Protein AF-A0A518I1D6-F1 (afdb_monomer_lite)

pLDDT: mean 89.29, std 7.15, range [57.75, 97.31]

Radius of gyration: 17.23 Å; chains: 1; bounding box: 43×26×44 Å

Organism: NCBI:txid2527979

Structure (mmCIF, N/CA/C/O backbone):
data_AF-A0A518I1D6-F1
#
_entry.id   AF-A0A518I1D6-F1
#
loop_
_atom_site.group_PDB
_atom_site.id
_atom_site.type_symbol
_atom_site.label_atom_id
_atom_site.label_alt_id
_atom_site.label_comp_id
_atom_site.label_asym_id
_atom_site.label_entity_id
_atom_site.label_seq_id
_atom_site.pdbx_PDB_ins_code
_atom_site.Cartn_x
_atom_site.Cartn_y
_atom_site.Cartn_z
_atom_site.occupancy
_atom_site.B_iso_or_equiv
_atom_site.auth_seq_id
_atom_site.auth_comp_id
_atom_site.auth_asym_id
_atom_site.auth_atom_id
_atom_site.pdbx_PDB_model_num
ATOM 1 N N . MET A 1 1 ? -2.594 -14.548 22.724 1.00 66.88 1 MET A N 1
ATOM 2 C CA . MET A 1 1 ? -3.330 -13.781 21.697 1.00 66.88 1 MET A CA 1
ATOM 3 C C . MET A 1 1 ? -2.598 -13.980 20.382 1.00 66.88 1 MET A C 1
ATOM 5 O O . MET A 1 1 ? -1.399 -13.727 20.361 1.00 66.88 1 MET A O 1
ATOM 9 N N . ASN A 1 2 ? -3.246 -14.532 19.353 1.00 92.00 2 ASN A N 1
ATOM 10 C CA . ASN A 1 2 ? -2.630 -14.642 18.025 1.00 92.00 2 ASN A CA 1
ATOM 11 C C . ASN A 1 2 ? -2.841 -13.326 17.246 1.00 92.00 2 ASN A C 1
ATOM 13 O O . ASN A 1 2 ? -3.621 -12.471 17.671 1.00 92.00 2 ASN A O 1
ATOM 17 N N . ILE A 1 3 ? -2.109 -13.144 16.147 1.00 91.50 3 ILE A N 1
ATOM 18 C CA . ILE A 1 3 ? -2.146 -11.903 15.354 1.00 91.50 3 ILE A CA 1
ATOM 19 C C . ILE A 1 3 ? -3.546 -11.656 14.778 1.00 91.50 3 ILE A C 1
ATOM 21 O O . ILE A 1 3 ? -4.007 -10.521 14.783 1.00 91.50 3 ILE A O 1
ATOM 25 N N . GLU A 1 4 ? -4.240 -12.714 14.360 1.00 92.94 4 GLU A N 1
ATOM 26 C CA . GLU A 1 4 ? -5.610 -12.639 13.835 1.00 92.94 4 GLU A CA 1
ATOM 27 C C . GLU A 1 4 ? -6.570 -12.055 14.881 1.00 92.94 4 GLU A C 1
ATOM 29 O O . GLU A 1 4 ? -7.198 -11.030 14.638 1.00 92.94 4 GLU A O 1
ATOM 34 N N . SER A 1 5 ? -6.560 -12.608 16.099 1.00 93.25 5 SER A N 1
ATOM 35 C CA . SER A 1 5 ? -7.391 -12.142 17.218 1.00 93.25 5 SER A CA 1
ATOM 36 C C . SER A 1 5 ? -7.103 -10.688 17.583 1.00 93.25 5 SER A C 1
ATOM 38 O O . SER A 1 5 ? -7.987 -9.989 18.055 1.00 93.25 5 SER A O 1
ATOM 40 N N . PHE A 1 6 ? -5.858 -10.231 17.422 1.00 93.38 6 PHE A N 1
ATOM 41 C CA . PHE A 1 6 ? -5.500 -8.835 17.66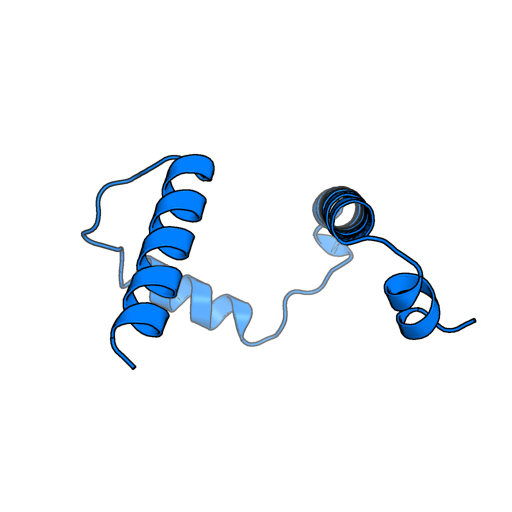2 1.00 93.38 6 PHE A CA 1
ATOM 42 C C . PHE A 1 6 ? -6.058 -7.917 16.572 1.00 93.38 6 PHE A C 1
ATOM 44 O O . PHE A 1 6 ? -6.640 -6.885 16.895 1.00 93.38 6 PHE A O 1
ATOM 51 N N . ILE A 1 7 ? -5.922 -8.296 15.299 1.00 93.81 7 ILE A N 1
ATOM 52 C CA . ILE A 1 7 ? -6.443 -7.517 14.166 1.00 93.81 7 ILE A CA 1
ATOM 53 C C . ILE A 1 7 ? -7.963 -7.356 14.277 1.00 93.81 7 ILE A C 1
ATOM 55 O O . ILE A 1 7 ? -8.470 -6.259 14.049 1.00 93.81 7 ILE A O 1
ATOM 59 N N . ASP A 1 8 ? -8.668 -8.399 14.718 1.00 94.81 8 ASP A N 1
ATOM 60 C CA . ASP A 1 8 ? -10.122 -8.369 14.910 1.00 94.81 8 ASP A CA 1
ATOM 61 C C . ASP A 1 8 ? -10.577 -7.367 15.987 1.00 94.81 8 ASP A C 1
ATOM 63 O O . ASP A 1 8 ? -11.719 -6.908 15.964 1.00 94.81 8 ASP A O 1
ATOM 67 N N . THR A 1 9 ? -9.696 -6.982 16.919 1.00 96.31 9 THR A N 1
ATOM 68 C CA . THR A 1 9 ? -9.998 -5.943 17.926 1.00 96.31 9 THR A CA 1
ATOM 69 C C . THR A 1 9 ? -9.825 -4.516 17.409 1.00 96.31 9 THR A C 1
ATOM 71 O O . THR A 1 9 ? -10.256 -3.573 18.073 1.00 96.31 9 THR A O 1
ATOM 74 N N . LEU A 1 10 ? -9.191 -4.336 16.248 1.00 96.75 10 LEU A N 1
ATOM 75 C CA . LEU A 1 10 ? -8.920 -3.025 15.669 1.00 96.75 10 LEU A CA 1
ATOM 76 C C . LEU A 1 10 ? -10.114 -2.547 14.837 1.00 96.75 10 LEU A C 1
ATOM 78 O O . LEU A 1 10 ? -10.664 -3.293 14.026 1.00 96.75 10 LEU A O 1
ATOM 82 N N . SER A 1 11 ? -10.465 -1.268 14.965 1.00 97.31 11 SER A N 1
ATOM 83 C CA . SER A 1 11 ? -11.364 -0.606 14.017 1.00 97.31 11 SER A CA 1
ATOM 84 C C . SER A 1 11 ? -10.741 -0.551 12.615 1.00 97.31 11 SER A C 1
ATOM 86 O O . SER A 1 11 ? -9.526 -0.661 12.459 1.00 97.31 11 SER A O 1
ATOM 88 N N . ALA A 1 12 ? -11.547 -0.307 11.577 1.00 93.94 12 ALA A N 1
ATOM 89 C CA . ALA A 1 12 ? -11.038 -0.186 10.206 1.00 93.94 12 ALA A CA 1
ATOM 90 C C . ALA A 1 12 ? -9.949 0.901 10.060 1.00 93.94 12 ALA A C 1
ATOM 92 O O . ALA A 1 12 ? -8.956 0.699 9.364 1.00 93.94 12 ALA A O 1
ATOM 93 N N . GLU A 1 13 ? -10.098 2.032 10.757 1.00 94.31 13 GLU A N 1
ATOM 94 C CA . GLU A 1 13 ? -9.093 3.104 10.780 1.00 94.31 13 GLU A CA 1
ATOM 95 C C . GLU A 1 13 ? -7.793 2.648 11.454 1.00 94.31 13 GLU A C 1
ATOM 97 O O . GLU A 1 13 ? -6.699 2.921 10.960 1.00 94.31 13 GLU A O 1
ATOM 102 N N . GLN A 1 14 ? -7.902 1.900 12.555 1.00 96.38 14 GLN A N 1
ATOM 103 C CA . GLN A 1 14 ? -6.748 1.343 13.259 1.00 96.38 14 GLN A CA 1
ATOM 104 C C . GLN A 1 14 ? -6.048 0.253 12.443 1.00 96.38 14 GLN A C 1
ATOM 106 O O . GLN A 1 14 ? -4.821 0.190 12.452 1.00 96.38 14 GLN A O 1
ATOM 111 N N . GLN A 1 15 ? -6.796 -0.572 11.707 1.00 95.81 15 GLN A N 1
ATOM 112 C CA . GLN A 1 15 ? -6.227 -1.557 10.787 1.00 95.81 15 GLN A CA 1
ATOM 113 C C . GLN A 1 15 ? -5.444 -0.874 9.664 1.00 95.81 15 GLN A C 1
ATOM 115 O O . GLN A 1 15 ? -4.319 -1.281 9.380 1.00 95.81 15 GLN A O 1
ATOM 120 N N . GLN A 1 16 ? -5.990 0.194 9.073 1.00 93.12 16 GLN A N 1
ATOM 121 C CA . GLN A 1 16 ? -5.287 0.975 8.054 1.00 93.12 16 GLN A CA 1
ATOM 122 C C . GLN A 1 16 ? -3.992 1.584 8.612 1.00 93.12 16 GLN A C 1
ATOM 124 O O . GLN A 1 16 ? -2.929 1.410 8.020 1.00 93.12 16 GLN A O 1
ATOM 129 N N . ALA A 1 17 ? -4.050 2.227 9.783 1.00 94.00 17 ALA A N 1
ATOM 130 C CA . ALA A 1 17 ? -2.867 2.807 10.418 1.00 94.00 17 ALA A CA 1
ATOM 131 C C . ALA A 1 17 ? -1.810 1.744 10.777 1.00 94.00 17 ALA A C 1
ATOM 133 O O . ALA A 1 17 ? -0.612 1.958 10.581 1.00 94.00 17 ALA A O 1
ATOM 134 N N . ALA A 1 18 ? -2.240 0.581 11.279 1.00 95.00 18 ALA A N 1
ATOM 135 C CA . ALA A 1 18 ? -1.353 -0.539 11.575 1.00 95.00 18 ALA A CA 1
ATOM 136 C C . ALA A 1 18 ? -0.694 -1.088 10.302 1.00 95.00 18 ALA A C 1
ATOM 138 O O . ALA A 1 18 ? 0.511 -1.339 10.303 1.00 95.00 18 ALA A O 1
ATOM 139 N N . PHE A 1 19 ? -1.458 -1.228 9.215 1.00 93.75 19 PHE A N 1
ATOM 140 C CA . PHE A 1 19 ? -0.943 -1.647 7.914 1.00 93.75 19 PHE A CA 1
ATOM 141 C C . PHE A 1 19 ? 0.123 -0.679 7.391 1.00 93.75 19 PHE A C 1
ATOM 143 O O . PHE A 1 19 ? 1.208 -1.124 7.024 1.00 93.75 19 PHE A O 1
ATOM 150 N N . ASP A 1 20 ? -0.138 0.630 7.422 1.00 92.31 20 ASP A N 1
ATOM 151 C CA . ASP A 1 20 ? 0.808 1.644 6.940 1.00 92.31 20 ASP A CA 1
ATOM 152 C C . ASP A 1 20 ? 2.116 1.637 7.753 1.00 92.31 20 ASP A C 1
ATOM 154 O O . ASP A 1 20 ? 3.207 1.683 7.182 1.00 92.31 20 ASP A O 1
ATOM 158 N N . LEU A 1 21 ? 2.029 1.491 9.082 1.00 94.00 21 LEU A N 1
ATOM 159 C CA . LEU A 1 21 ? 3.202 1.371 9.956 1.00 94.00 21 LEU A CA 1
ATOM 160 C C . LEU A 1 21 ? 4.006 0.095 9.692 1.00 94.00 21 LEU A C 1
ATOM 162 O O . LEU A 1 21 ? 5.239 0.135 9.648 1.00 94.00 21 LEU A O 1
ATOM 166 N N . LEU A 1 22 ? 3.326 -1.044 9.540 1.00 91.44 22 LEU A N 1
ATOM 167 C CA . LEU A 1 22 ? 3.972 -2.318 9.221 1.00 91.44 22 LEU A CA 1
ATOM 168 C C . LEU A 1 22 ? 4.668 -2.238 7.864 1.00 91.44 22 LEU A C 1
ATOM 170 O O . LEU A 1 22 ? 5.837 -2.604 7.757 1.00 91.44 22 LEU A O 1
ATOM 174 N N . TRP A 1 23 ? 3.980 -1.699 6.858 1.00 88.81 23 TRP A N 1
ATOM 175 C CA . TRP A 1 23 ? 4.532 -1.497 5.528 1.00 88.81 23 TRP A CA 1
ATOM 176 C C . TRP A 1 23 ? 5.774 -0.606 5.559 1.00 88.81 23 TRP A C 1
ATOM 178 O O . TRP A 1 23 ? 6.816 -0.994 5.034 1.00 88.81 23 TRP A O 1
ATOM 188 N N . GLN A 1 24 ? 5.712 0.543 6.239 1.00 89.31 24 GLN A N 1
ATOM 189 C CA . GLN A 1 24 ? 6.853 1.448 6.368 1.00 89.31 24 GLN A CA 1
ATOM 190 C C . GLN A 1 24 ? 8.070 0.737 6.975 1.00 89.31 24 GLN A C 1
ATOM 192 O O . GLN A 1 24 ? 9.172 0.853 6.443 1.00 89.31 24 GLN A O 1
ATOM 197 N N . ARG A 1 25 ? 7.878 -0.042 8.046 1.00 89.94 25 ARG A N 1
ATOM 198 C CA . ARG A 1 25 ? 8.965 -0.789 8.699 1.00 89.94 25 ARG A CA 1
ATOM 199 C C . ARG A 1 25 ? 9.564 -1.865 7.799 1.00 89.94 25 ARG A C 1
ATOM 201 O O . ARG A 1 25 ? 10.781 -1.953 7.711 1.00 89.94 25 ARG A O 1
ATOM 208 N N . LEU A 1 26 ? 8.726 -2.658 7.133 1.00 86.50 26 LEU A N 1
ATOM 209 C CA . LEU A 1 26 ? 9.183 -3.727 6.240 1.00 86.50 26 LEU A CA 1
ATOM 210 C C . LEU A 1 26 ? 9.899 -3.168 5.006 1.00 86.50 26 LEU A C 1
ATOM 212 O O . LEU A 1 26 ? 10.910 -3.707 4.574 1.00 86.50 26 LEU A O 1
ATOM 216 N N . SER A 1 27 ? 9.401 -2.057 4.463 1.00 84.88 27 SER A N 1
ATOM 217 C CA . SER A 1 27 ? 9.999 -1.402 3.296 1.00 84.88 27 SER A CA 1
ATOM 218 C C . SER A 1 27 ? 11.328 -0.700 3.596 1.00 84.88 27 SER A C 1
ATOM 220 O O . SER A 1 27 ? 12.121 -0.496 2.680 1.00 84.88 27 SER A O 1
ATOM 222 N N . ALA A 1 28 ? 11.589 -0.345 4.860 1.00 86.56 28 ALA A N 1
ATOM 223 C CA . ALA A 1 28 ? 12.841 0.284 5.274 1.00 86.56 28 ALA A CA 1
ATOM 224 C C . ALA A 1 28 ? 14.041 -0.677 5.219 1.00 86.56 28 ALA A C 1
ATOM 226 O O . ALA A 1 28 ? 15.177 -0.216 5.126 1.00 86.56 28 ALA A O 1
ATOM 227 N N . ASP A 1 29 ? 13.795 -1.990 5.242 1.00 82.50 29 ASP A N 1
ATOM 228 C CA . ASP A 1 29 ? 14.829 -3.012 5.094 1.00 82.50 29 ASP A CA 1
ATOM 229 C C . ASP A 1 29 ? 14.400 -4.114 4.105 1.00 82.50 29 ASP A C 1
ATOM 231 O O . ASP A 1 29 ? 13.977 -5.207 4.500 1.00 82.50 29 ASP A O 1
ATOM 235 N N . PRO A 1 30 ? 14.516 -3.844 2.791 1.00 69.62 30 PRO A N 1
ATOM 236 C CA . PRO A 1 30 ? 14.056 -4.758 1.748 1.00 69.62 30 PRO A CA 1
ATOM 237 C C . PRO A 1 30 ? 14.803 -6.096 1.715 1.00 69.62 30 PRO A C 1
ATOM 239 O O . PRO A 1 30 ? 14.317 -7.04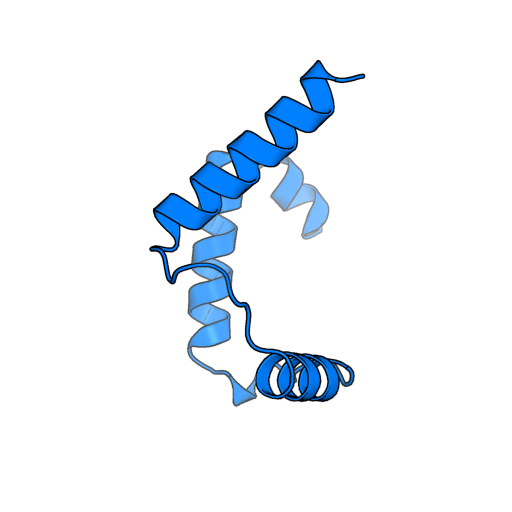6 1.110 1.00 69.62 30 PRO A O 1
ATOM 242 N N . GLN A 1 31 ? 15.987 -6.183 2.332 1.00 73.31 31 GLN A N 1
ATOM 243 C CA . GLN A 1 31 ? 16.790 -7.410 2.343 1.00 73.31 31 GLN A CA 1
ATOM 244 C C . GLN A 1 31 ? 16.204 -8.464 3.287 1.00 73.31 31 GLN A C 1
ATOM 246 O O . GLN A 1 31 ? 16.388 -9.659 3.071 1.00 73.31 31 GLN A O 1
ATOM 251 N N . ASN A 1 32 ? 15.457 -8.026 4.302 1.00 75.31 32 ASN A N 1
ATOM 252 C CA . ASN A 1 32 ? 14.854 -8.904 5.299 1.00 75.31 32 ASN A CA 1
ATOM 253 C C . ASN A 1 32 ? 13.481 -9.455 4.894 1.00 75.31 32 ASN A C 1
ATOM 255 O O . ASN A 1 32 ? 12.963 -10.353 5.560 1.00 75.31 32 ASN A O 1
ATOM 259 N N . LEU A 1 33 ? 12.904 -8.974 3.789 1.00 77.44 33 LEU A N 1
ATOM 260 C CA . LEU A 1 33 ? 11.667 -9.511 3.235 1.00 77.44 33 LEU A CA 1
ATOM 261 C C . LEU A 1 33 ? 11.920 -10.060 1.831 1.00 77.44 33 LEU A C 1
ATOM 263 O O . LEU A 1 33 ? 11.812 -9.349 0.831 1.00 77.44 33 LEU A O 1
ATOM 267 N N . ALA A 1 34 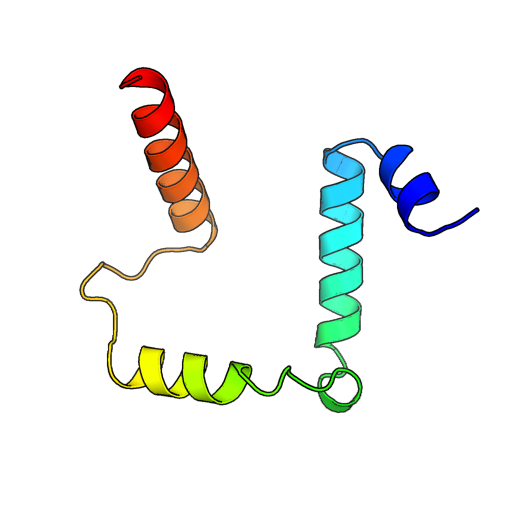? 12.243 -11.353 1.759 1.00 81.00 34 ALA A N 1
ATOM 268 C CA . ALA A 1 34 ? 12.385 -12.040 0.485 1.00 81.00 34 ALA A CA 1
ATOM 269 C C . ALA A 1 34 ? 11.094 -11.888 -0.331 1.00 81.00 34 ALA A C 1
ATOM 271 O O . ALA A 1 34 ? 10.002 -12.251 0.115 1.00 81.00 34 ALA A O 1
ATOM 272 N N . SER A 1 35 ? 11.229 -11.346 -1.541 1.00 82.94 35 SER A N 1
ATOM 273 C CA . SER A 1 35 ? 10.118 -11.315 -2.483 1.00 82.94 35 SER A CA 1
ATOM 274 C C . SER A 1 35 ? 9.669 -12.746 -2.794 1.00 82.94 35 SER A C 1
ATOM 276 O O . SER A 1 35 ? 10.519 -13.624 -2.963 1.00 82.94 35 SER A O 1
ATOM 278 N N . PRO A 1 36 ? 8.357 -13.004 -2.911 1.00 87.75 36 PRO A N 1
ATOM 279 C CA . PRO A 1 36 ? 7.877 -14.299 -3.367 1.00 87.75 36 PRO A CA 1
ATOM 280 C C . PRO A 1 36 ? 8.461 -14.666 -4.744 1.00 87.75 36 PRO A C 1
ATOM 282 O O . PRO A 1 36 ? 8.691 -13.763 -5.552 1.00 87.75 36 PRO A O 1
ATOM 285 N N . PRO A 1 37 ? 8.629 -15.963 -5.071 1.00 89.38 37 PRO A N 1
ATOM 286 C CA . PRO A 1 37 ? 9.231 -16.390 -6.340 1.00 89.38 37 PRO A CA 1
ATOM 287 C C . PRO A 1 37 ? 8.541 -15.816 -7.587 1.00 89.38 37 PRO A C 1
ATOM 289 O O . PRO A 1 37 ? 9.201 -15.471 -8.560 1.00 89.38 37 PRO A O 1
ATOM 292 N N . TRP A 1 38 ? 7.217 -15.640 -7.530 1.00 93.19 38 TRP A N 1
ATOM 293 C CA . TRP A 1 38 ? 6.416 -15.085 -8.625 1.00 93.19 38 TRP A CA 1
ATOM 294 C C . TRP A 1 38 ? 6.637 -13.580 -8.860 1.00 93.19 38 TRP A C 1
ATOM 296 O O . TRP A 1 38 ? 6.228 -13.053 -9.893 1.00 93.19 38 TRP A O 1
ATOM 306 N N . HIS A 1 39 ? 7.245 -12.851 -7.916 1.00 91.56 39 HIS A N 1
ATOM 307 C CA . HIS A 1 39 ? 7.327 -11.389 -7.981 1.00 91.56 39 HIS A CA 1
ATOM 308 C C . HIS A 1 39 ? 8.111 -10.907 -9.208 1.00 91.56 39 HIS A C 1
ATOM 310 O O . HIS A 1 39 ? 7.671 -9.978 -9.884 1.00 91.56 39 HIS A O 1
ATOM 316 N N . GLY A 1 40 ? 9.219 -11.577 -9.540 1.00 90.75 40 GLY A N 1
ATOM 317 C CA . GLY A 1 40 ? 10.030 -11.239 -10.712 1.00 90.75 40 GLY A CA 1
ATOM 318 C C . GLY A 1 40 ? 9.267 -11.393 -12.030 1.00 90.75 40 GLY A C 1
ATOM 319 O O . GLY A 1 40 ? 9.328 -10.509 -12.880 1.00 90.75 40 GLY A O 1
ATOM 320 N N . GLU A 1 41 ? 8.483 -12.464 -12.171 1.00 95.31 41 GLU A N 1
ATOM 321 C CA . GLU A 1 41 ? 7.651 -12.705 -13.358 1.00 95.31 41 GLU A CA 1
ATOM 322 C C . GLU A 1 41 ? 6.589 -11.612 -13.534 1.00 95.31 41 GLU A C 1
ATOM 324 O O . GLU A 1 41 ? 6.376 -11.110 -14.638 1.00 95.31 41 GLU A O 1
ATOM 329 N N . VAL A 1 42 ? 5.957 -11.186 -12.434 1.00 94.38 42 VAL A N 1
ATOM 330 C CA . VAL A 1 42 ? 4.970 -10.097 -12.449 1.00 94.38 42 VAL A CA 1
ATOM 331 C C . VAL A 1 42 ? 5.603 -8.771 -12.870 1.00 94.38 42 VAL A C 1
ATOM 333 O O . VAL A 1 42 ? 4.985 -8.026 -13.633 1.00 94.38 42 VAL A O 1
ATOM 336 N N . LEU A 1 43 ? 6.811 -8.460 -12.390 1.00 93.00 43 LEU A N 1
ATOM 337 C CA . LEU A 1 43 ? 7.524 -7.243 -12.785 1.00 93.00 43 LEU A CA 1
ATOM 338 C C . LEU A 1 43 ? 7.896 -7.276 -14.269 1.00 93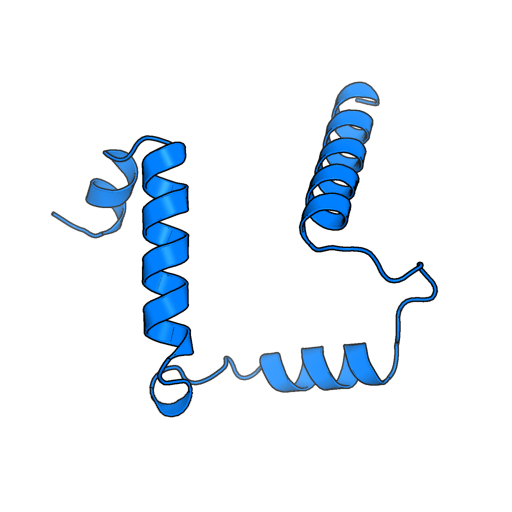.00 43 LEU A C 1
ATOM 340 O O . LEU A 1 43 ? 7.531 -6.352 -14.992 1.00 93.00 43 LEU A O 1
ATOM 344 N N . ALA A 1 44 ? 8.503 -8.369 -14.739 1.00 95.62 44 ALA A N 1
ATOM 345 C CA . ALA A 1 44 ? 8.875 -8.533 -16.144 1.00 95.62 44 ALA A CA 1
ATOM 346 C C . ALA A 1 44 ? 7.659 -8.409 -17.078 1.00 95.62 44 ALA A C 1
ATOM 348 O O . ALA A 1 44 ? 7.712 -7.715 -18.094 1.00 95.62 44 ALA A O 1
ATOM 349 N N . TYR A 1 45 ? 6.528 -9.019 -16.707 1.00 95.94 45 TYR A N 1
ATOM 350 C CA . TYR A 1 45 ? 5.283 -8.877 -17.457 1.00 95.94 45 TYR A CA 1
ATOM 351 C C . TYR A 1 45 ? 4.807 -7.419 -17.510 1.00 95.94 45 TYR A C 1
ATOM 353 O O . TYR A 1 45 ? 4.434 -6.938 -18.577 1.00 95.94 45 TYR A O 1
ATOM 361 N N . ARG A 1 46 ? 4.814 -6.697 -16.383 1.00 93.00 46 ARG A N 1
ATOM 362 C CA . ARG A 1 46 ? 4.354 -5.297 -16.324 1.00 93.00 46 ARG A CA 1
ATOM 363 C C . ARG A 1 46 ? 5.257 -4.345 -17.100 1.00 93.00 46 ARG A C 1
ATOM 365 O O . ARG A 1 46 ? 4.751 -3.409 -17.708 1.00 93.00 46 ARG A O 1
ATOM 372 N N . GLU A 1 47 ? 6.564 -4.582 -17.090 1.00 94.00 47 GLU A N 1
ATOM 373 C CA . GLU A 1 47 ? 7.527 -3.801 -17.871 1.00 94.00 47 GLU A CA 1
ATOM 374 C C . GLU A 1 47 ? 7.346 -4.019 -19.376 1.00 94.00 47 GLU A C 1
ATOM 376 O O . GLU A 1 47 ? 7.390 -3.061 -20.144 1.00 94.00 47 GLU A O 1
ATOM 381 N N . ALA A 1 48 ? 7.069 -5.258 -19.795 1.00 96.56 48 ALA A N 1
ATOM 382 C CA . ALA A 1 48 ? 6.778 -5.583 -21.190 1.00 96.56 48 ALA A CA 1
ATOM 383 C C . ALA A 1 48 ? 5.386 -5.111 -21.653 1.00 96.56 48 ALA A C 1
ATOM 385 O O . ALA A 1 48 ? 5.166 -4.940 -22.850 1.00 96.56 48 ALA A O 1
ATOM 386 N N . ASN A 1 49 ? 4.449 -4.905 -20.721 1.00 94.75 49 ASN A N 1
ATOM 387 C CA . ASN A 1 49 ? 3.057 -4.543 -20.998 1.00 94.75 49 ASN A CA 1
ATOM 388 C C . A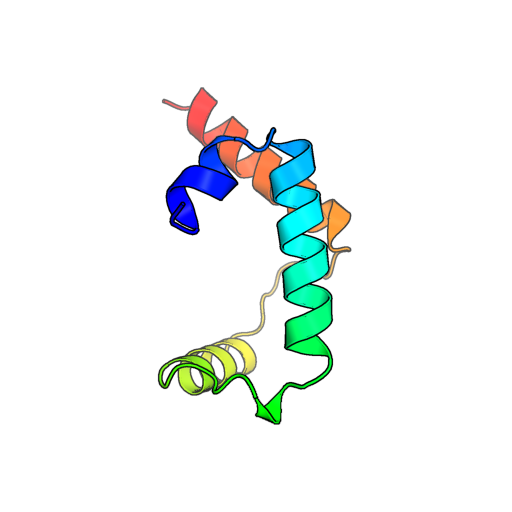SN A 1 49 ? 2.659 -3.272 -20.224 1.00 94.75 49 ASN A C 1
ATOM 390 O O . ASN A 1 49 ? 1.835 -3.342 -19.300 1.00 94.75 49 ASN A O 1
ATOM 394 N N . PRO A 1 50 ? 3.245 -2.105 -20.553 1.00 90.56 50 PRO A N 1
ATOM 395 C CA . PRO A 1 50 ? 2.882 -0.855 -19.905 1.00 90.56 50 PRO A CA 1
ATOM 396 C C . PRO A 1 50 ? 1.411 -0.514 -20.172 1.00 90.56 50 PRO A C 1
ATOM 398 O O . PRO A 1 50 ? 0.861 -0.794 -21.232 1.00 90.56 50 PRO A O 1
ATOM 401 N N . SER A 1 51 ? 0.761 0.108 -19.190 1.00 86.56 51 SER A N 1
ATOM 402 C CA . SER A 1 51 ? -0.625 0.557 -19.327 1.00 86.56 51 SER A CA 1
ATOM 403 C C . SER A 1 51 ? -0.723 1.770 -20.254 1.00 86.56 51 SER A C 1
ATOM 405 O O . SER A 1 51 ? -0.049 2.770 -20.018 1.00 86.56 51 SER A O 1
ATOM 407 N N . ASP A 1 52 ? -1.672 1.737 -21.191 1.00 88.38 52 ASP A N 1
ATOM 408 C CA . ASP A 1 52 ? -2.034 2.891 -22.032 1.00 88.38 52 ASP A CA 1
ATOM 409 C C . ASP A 1 52 ? -2.856 3.954 -21.282 1.00 88.38 52 ASP A C 1
ATOM 411 O O . ASP A 1 52 ? -3.097 5.053 -21.785 1.00 88.38 52 ASP A O 1
ATOM 415 N N . LYS A 1 53 ? -3.323 3.643 -20.064 1.00 85.06 53 LYS A N 1
ATOM 416 C CA . LYS A 1 53 ? -4.056 4.610 -19.239 1.00 85.06 53 LYS A CA 1
ATOM 417 C C . LYS A 1 53 ? -3.144 5.747 -18.758 1.00 85.06 53 LYS A C 1
ATOM 419 O O . LYS A 1 53 ? -1.980 5.496 -18.436 1.00 85.06 53 LYS A O 1
ATOM 424 N N . PRO A 1 54 ? -3.678 6.976 -18.618 1.00 85.56 54 PRO A N 1
ATOM 425 C CA . PRO A 1 54 ? -2.925 8.105 -18.088 1.00 85.56 54 PRO A CA 1
ATOM 426 C C . PRO A 1 54 ? -2.314 7.810 -16.716 1.00 85.56 54 PRO A C 1
ATOM 428 O O . PRO A 1 54 ? -2.935 7.168 -15.865 1.00 85.56 54 PRO A O 1
ATOM 431 N N . LYS A 1 55 ? -1.112 8.346 -16.480 1.00 87.12 55 LYS A N 1
ATOM 432 C CA . LYS A 1 55 ? -0.526 8.392 -15.137 1.00 87.12 55 LYS A CA 1
ATOM 433 C C . LYS A 1 55 ? -1.410 9.262 -14.243 1.00 87.12 55 LYS A C 1
ATOM 435 O O . LYS A 1 55 ? -1.825 10.343 -14.652 1.00 87.12 55 LYS A O 1
ATOM 440 N N . MET A 1 56 ? -1.660 8.807 -13.023 1.00 91.06 56 MET A N 1
ATOM 441 C CA . MET A 1 56 ? -2.446 9.535 -12.028 1.00 91.06 56 MET A CA 1
ATOM 442 C C . MET A 1 56 ? -1.829 9.376 -10.640 1.00 91.06 56 MET A C 1
ATOM 444 O O . MET A 1 56 ? -0.999 8.488 -10.423 1.00 91.06 56 MET A O 1
ATOM 448 N N . SER A 1 57 ? -2.215 10.245 -9.705 1.00 93.12 57 SER A N 1
ATOM 449 C CA . SER A 1 57 ? -1.768 10.128 -8.318 1.00 93.12 57 SER A CA 1
ATOM 450 C C . SER A 1 57 ? -2.343 8.864 -7.664 1.00 93.12 57 SER A C 1
ATOM 452 O O . SER A 1 57 ? -3.369 8.335 -8.091 1.00 93.12 57 SER A O 1
ATOM 454 N N . VAL A 1 58 ? -1.709 8.381 -6.590 1.00 85.31 58 VAL A N 1
ATOM 455 C CA . VAL A 1 58 ? -2.231 7.232 -5.822 1.00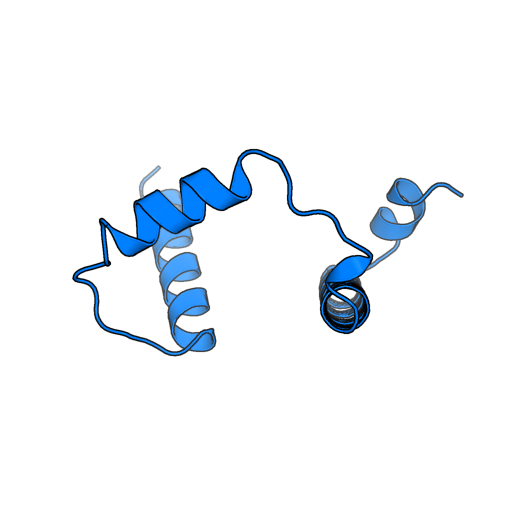 85.31 58 VAL A CA 1
ATOM 456 C C . VAL A 1 58 ? -3.632 7.524 -5.275 1.00 85.31 58 VAL A C 1
ATOM 458 O O . VAL A 1 58 ? -4.478 6.634 -5.253 1.00 85.31 58 VAL A O 1
ATOM 461 N N . THR A 1 59 ? -3.895 8.765 -4.862 1.00 87.69 59 THR A N 1
ATOM 462 C CA . THR A 1 59 ? -5.214 9.195 -4.383 1.00 87.69 59 THR A CA 1
ATOM 463 C C . THR A 1 59 ? -6.264 9.078 -5.484 1.00 87.69 59 THR A C 1
ATOM 465 O O . THR A 1 59 ? -7.313 8.475 -5.262 1.00 87.69 59 THR A O 1
ATOM 468 N N . ASP A 1 60 ? -5.959 9.566 -6.686 1.00 92.25 60 ASP A N 1
ATOM 469 C CA . ASP A 1 60 ? -6.879 9.481 -7.826 1.00 92.25 60 ASP A CA 1
ATOM 470 C C . ASP A 1 60 ? -7.104 8.028 -8.250 1.00 92.25 60 ASP A C 1
ATOM 472 O O . ASP A 1 60 ? -8.239 7.624 -8.487 1.00 92.25 60 ASP A O 1
ATOM 476 N N . ALA A 1 61 ? -6.049 7.206 -8.245 1.00 88.62 61 ALA A N 1
ATOM 477 C CA . ALA A 1 61 ? -6.155 5.778 -8.527 1.00 88.62 61 ALA A CA 1
ATOM 478 C C . ALA A 1 61 ? -7.054 5.052 -7.512 1.00 88.62 61 ALA A C 1
ATOM 480 O O . ALA A 1 61 ? -7.878 4.224 -7.900 1.00 88.62 61 ALA A O 1
ATOM 481 N N . LYS A 1 62 ? -6.940 5.372 -6.214 1.00 87.44 62 LYS A N 1
ATOM 482 C CA . LYS A 1 62 ? -7.821 4.821 -5.168 1.00 87.44 62 LYS A CA 1
ATOM 483 C C . LYS A 1 62 ? -9.281 5.216 -5.405 1.00 87.44 62 LYS A C 1
ATOM 485 O O . LYS A 1 62 ? -10.162 4.361 -5.307 1.00 87.44 62 LYS A O 1
ATOM 490 N N . ASN A 1 63 ? -9.529 6.481 -5.742 1.00 91.69 63 ASN A N 1
ATOM 491 C CA . ASN A 1 63 ? -10.872 6.982 -6.034 1.00 91.69 63 ASN A CA 1
ATOM 492 C C . ASN A 1 63 ? -11.475 6.301 -7.270 1.00 91.69 63 ASN A C 1
ATOM 494 O O . ASN A 1 63 ? -12.627 5.873 -7.236 1.00 91.69 63 ASN A O 1
ATOM 498 N N . GLU A 1 64 ? -10.684 6.132 -8.329 1.00 90.69 64 GLU A N 1
ATOM 499 C CA . GLU A 1 64 ? -11.102 5.455 -9.557 1.00 90.69 64 GLU A CA 1
ATOM 500 C C . GLU A 1 64 ? -11.450 3.980 -9.308 1.00 90.69 64 GLU A C 1
ATOM 502 O O . GLU A 1 64 ? -12.495 3.500 -9.746 1.00 90.69 64 GLU A O 1
ATOM 507 N N . VAL A 1 65 ? -10.632 3.257 -8.535 1.00 89.50 65 VAL A N 1
ATOM 508 C CA . VAL A 1 65 ? -10.934 1.868 -8.153 1.00 89.50 65 VAL A CA 1
ATOM 509 C C . VAL A 1 65 ? -12.218 1.788 -7.326 1.00 89.50 65 VAL A C 1
ATOM 511 O O . VAL A 1 65 ? -13.041 0.902 -7.569 1.00 89.50 65 VAL A O 1
ATOM 514 N N . LYS A 1 66 ? -12.422 2.714 -6.379 1.00 91.62 66 LYS A N 1
ATOM 515 C CA . LYS A 1 66 ? -13.659 2.783 -5.588 1.00 91.62 66 LYS A CA 1
ATOM 516 C C . LYS A 1 66 ? -14.876 2.973 -6.498 1.00 91.62 66 LYS A C 1
ATOM 518 O O . LYS A 1 66 ? -15.814 2.185 -6.405 1.00 91.62 66 LYS A O 1
ATOM 523 N N . ARG A 1 67 ? -14.810 3.928 -7.433 1.00 93.06 67 ARG A N 1
ATOM 524 C CA . ARG A 1 67 ? -15.855 4.174 -8.439 1.00 93.06 67 ARG A CA 1
ATOM 525 C C . ARG A 1 67 ? -16.182 2.906 -9.234 1.00 93.06 67 ARG A C 1
ATOM 527 O O . ARG A 1 67 ? -17.342 2.515 -9.305 1.00 93.06 67 ARG A O 1
ATOM 534 N N . MET A 1 68 ? -15.167 2.213 -9.757 1.00 90.38 68 MET A N 1
ATOM 535 C CA . MET A 1 68 ? -15.354 0.967 -10.514 1.00 90.38 68 MET A CA 1
ATOM 536 C C . MET A 1 68 ? -16.020 -0.149 -9.690 1.00 90.38 68 MET A C 1
ATOM 538 O O . MET A 1 68 ? -16.788 -0.946 -10.230 1.00 90.38 68 MET A O 1
ATOM 542 N N . ILE A 1 69 ? -15.702 -0.260 -8.396 1.00 92.38 69 ILE A N 1
ATOM 543 C CA . ILE A 1 69 ? -16.314 -1.255 -7.501 1.00 92.38 69 ILE A CA 1
ATOM 544 C C . ILE A 1 69 ? -17.779 -0.908 -7.234 1.00 92.38 69 ILE A C 1
ATOM 546 O O . ILE A 1 69 ? -18.628 -1.799 -7.292 1.00 92.38 69 ILE A O 1
ATOM 550 N N . ASP A 1 70 ? -18.071 0.362 -6.958 1.00 92.69 70 ASP A N 1
ATOM 551 C CA . ASP A 1 70 ? -19.426 0.828 -6.673 1.00 92.69 70 ASP A CA 1
ATOM 552 C C . ASP A 1 70 ? -20.332 0.645 -7.907 1.00 92.69 70 ASP A C 1
ATOM 554 O O . ASP A 1 70 ? -21.407 0.057 -7.797 1.00 92.69 70 ASP A O 1
ATOM 558 N N . GLU A 1 71 ? -19.849 0.976 -9.110 1.00 93.00 71 GLU A N 1
ATOM 559 C CA . GLU A 1 71 ? -20.563 0.743 -10.379 1.00 93.00 71 GLU A CA 1
ATOM 560 C C . GLU A 1 71 ? -20.877 -0.738 -10.632 1.00 93.00 71 GLU A C 1
ATOM 562 O O . GLU A 1 71 ? -21.982 -1.089 -11.059 1.00 93.00 71 GLU A O 1
ATOM 567 N N . ARG A 1 72 ? -19.932 -1.637 -10.324 1.00 91.69 72 ARG A N 1
ATOM 568 C CA . ARG A 1 72 ? -20.149 -3.092 -10.426 1.00 91.69 72 ARG A CA 1
ATOM 569 C C . ARG A 1 72 ? -21.212 -3.595 -9.455 1.00 91.69 72 ARG A C 1
ATOM 571 O O . ARG A 1 72 ? -21.894 -4.565 -9.771 1.00 91.69 72 ARG A O 1
ATOM 578 N N . ARG A 1 73 ? -21.326 -2.982 -8.274 1.00 87.69 73 ARG A N 1
ATOM 579 C CA . ARG A 1 73 ? -22.330 -3.344 -7.263 1.00 87.69 73 ARG A CA 1
ATOM 580 C C . ARG A 1 73 ? -23.716 -2.838 -7.640 1.00 87.69 73 ARG A C 1
ATOM 582 O O . ARG A 1 73 ? -24.672 -3.562 -7.421 1.00 87.69 73 ARG A O 1
ATOM 589 N N . SER A 1 74 ? -23.815 -1.649 -8.230 1.00 82.06 74 SER A N 1
ATOM 590 C CA . SER A 1 74 ? -25.086 -1.069 -8.687 1.00 82.06 74 SER A CA 1
ATOM 591 C C . SER A 1 74 ? -25.643 -1.704 -9.965 1.00 82.06 74 SER A C 1
ATOM 593 O O . SER A 1 74 ? -26.810 -1.499 -10.279 1.00 82.06 74 SER A O 1
ATOM 595 N N . SER A 1 75 ? -24.820 -2.451 -10.706 1.00 77.00 75 SER A N 1
ATOM 596 C CA . SER A 1 75 ? -25.212 -3.145 -11.944 1.00 77.00 75 SER A CA 1
ATOM 597 C C . SER A 1 75 ? -25.615 -4.617 -11.730 1.00 77.00 75 SER A C 1
ATOM 599 O O . SER A 1 75 ? -25.825 -5.334 -12.708 1.00 77.00 75 SER A O 1
ATOM 601 N N . ARG A 1 76 ? -25.662 -5.087 -10.477 1.00 57.75 76 ARG A N 1
ATOM 602 C CA . ARG A 1 76 ? -26.142 -6.417 -10.066 1.00 57.75 76 ARG A CA 1
ATOM 603 C C . ARG A 1 76 ? -27.477 -6.289 -9.352 1.00 57.75 76 ARG A C 1
ATOM 605 O O . ARG A 1 76 ? -28.285 -7.225 -9.520 1.00 57.75 76 ARG A O 1
#

Sequence (76 aa):
MNIESFIDTLSAEQQQAAFDLLWQRLSADPQNLASPPWHGEVLAYREANPSDKPKMSVTDAKNEVKRMIDERRSSR

Foldseek 3Di:
DDPVVVCVPDDPVRNVVVVVVVCVVCVVDVVVDDDDPCPVVVVVVCVVPPDPDDDDDPVVVVVVVVVVVVVVVVVD

Secondary structure (DSSP, 8-state):
--HHHHHTTS-HHHHHHHHHHHHHHHHT-TTSSPPPTTHHHHHHHHHHS---SPP--HHHHHHHHHHHHHHHHHT-